Protein AF-A0A8J8PHW3-F1 (afdb_monomer)

Foldseek 3Di:
DQVLLVCVVDPQAQWFDAEECDSNYQKHQDPCCVPVVDIDRRSDDPPDDPVVVVQVVVLVVVVCVVVVPDGDYPDGPDGDDNGPVVVLVVLVPDPSCCVRVHVVVSVVVSVVVVVVVVVVVPDDDPCNCVVVVVVDD

pLDDT: mean 93.71, std 6.8, range [49.88, 98.44]

Nearest PDB structures (foldseek):
  5dm3-assembly2_B  TM=8.401E-01  e=7.086E-06  Chromohalobacter israelensis DSM 3043
  5dm3-assembly1_A  TM=9.038E-01  e=1.678E-05  Chromohalobacter israelensis DSM 3043
  5dm3-assembly10_C  TM=8.737E-01  e=1.570E-05  Chromohalobacter israelensis DSM 3043
  5dm3-assembly10_F-2  TM=8.397E-01  e=3.048E-05  Chromohalobacter israelensis DSM 3043
  5dm3-assembly5_E  TM=8.770E-01  e=4.047E-04  Chromohalobacter israelensis DSM 3043

Radius of gyration: 18.15 Å; Cα contacts (8 Å, |Δi|>4): 133; chains: 1; bounding box: 40×27×58 Å

Structure (mmCIF, N/CA/C/O backbone):
data_AF-A0A8J8PHW3-F1
#
_entry.id   AF-A0A8J8PHW3-F1
#
loop_
_atom_site.group_PDB
_atom_site.id
_atom_site.type_symbol
_atom_site.label_atom_id
_atom_site.label_alt_id
_atom_site.label_comp_id
_atom_site.label_asym_id
_atom_site.label_entity_id
_atom_site.label_seq_id
_atom_site.pdbx_PDB_ins_code
_atom_site.Cartn_x
_atom_site.Cartn_y
_atom_site.Cartn_z
_atom_site.occupancy
_atom_site.B_iso_or_equiv
_atom_site.auth_seq_id
_atom_site.auth_comp_id
_atom_site.auth_asym_id
_atom_site.auth_atom_id
_atom_site.pdbx_PDB_model_num
ATOM 1 N N . THR A 1 1 ? -4.593 -3.053 6.020 1.00 95.56 1 THR A N 1
ATOM 2 C CA . THR A 1 1 ? -5.582 -2.953 7.120 1.00 95.56 1 THR A CA 1
ATOM 3 C C . THR A 1 1 ? -5.372 -1.636 7.839 1.00 95.56 1 THR A C 1
ATOM 5 O O . THR A 1 1 ? -4.384 -0.963 7.553 1.00 95.56 1 THR A O 1
ATOM 8 N N . VAL A 1 2 ? -6.237 -1.253 8.781 1.00 96.19 2 VAL A N 1
ATOM 9 C CA . VAL A 1 2 ? -5.979 -0.058 9.617 1.00 96.19 2 VAL A CA 1
ATOM 10 C C . VAL A 1 2 ? -4.641 -0.184 10.365 1.00 96.19 2 VAL A C 1
ATOM 12 O O . VAL A 1 2 ? -3.883 0.778 10.481 1.00 96.19 2 VAL A O 1
ATOM 15 N N . ASN A 1 3 ? -4.295 -1.397 10.810 1.00 94.69 3 ASN A N 1
ATOM 16 C CA . ASN A 1 3 ? -3.053 -1.663 11.536 1.00 94.69 3 ASN A CA 1
ATOM 17 C C . ASN A 1 3 ? -1.785 -1.519 10.673 1.00 94.69 3 ASN A C 1
ATOM 19 O O . ASN A 1 3 ? -0.756 -1.100 11.197 1.00 94.69 3 ASN A O 1
ATOM 23 N N . SER A 1 4 ? -1.855 -1.798 9.365 1.00 95.31 4 SER A N 1
ATOM 24 C CA . SER A 1 4 ? -0.724 -1.659 8.430 1.00 95.31 4 SER A CA 1
ATOM 25 C C . SER A 1 4 ? -0.046 -0.286 8.513 1.00 95.31 4 SER A C 1
ATOM 27 O O . SER A 1 4 ? 1.178 -0.191 8.490 1.00 95.31 4 SER A O 1
ATOM 29 N N . TYR A 1 5 ? -0.827 0.784 8.691 1.00 94.81 5 TYR A N 1
ATOM 30 C CA . TYR A 1 5 ? -0.318 2.161 8.730 1.00 94.81 5 TYR A CA 1
ATOM 31 C C . TYR A 1 5 ? 0.392 2.504 10.038 1.00 94.81 5 TYR A C 1
ATOM 33 O O . TYR A 1 5 ? 1.220 3.411 10.073 1.00 94.81 5 TYR A O 1
ATOM 41 N N . LYS A 1 6 ? 0.153 1.748 11.119 1.00 93.12 6 LYS A N 1
ATOM 42 C CA . LYS A 1 6 ? 0.916 1.917 12.365 1.00 93.12 6 LYS A CA 1
ATOM 43 C C . LYS A 1 6 ? 2.392 1.563 12.168 1.00 93.12 6 LYS A C 1
ATOM 45 O O . LYS A 1 6 ? 3.232 2.122 12.868 1.00 93.12 6 LYS A O 1
ATOM 50 N N . ARG A 1 7 ? 2.713 0.731 11.168 1.00 93.25 7 ARG A N 1
ATOM 51 C CA . ARG A 1 7 ? 4.086 0.355 10.809 1.00 93.25 7 ARG A CA 1
ATOM 52 C C . ARG A 1 7 ? 4.925 1.551 10.353 1.00 93.25 7 ARG A C 1
ATOM 54 O O . ARG A 1 7 ? 6.127 1.554 10.579 1.00 93.25 7 ARG A O 1
ATOM 61 N N . PHE A 1 8 ? 4.326 2.608 9.794 1.00 90.25 8 PHE A N 1
ATOM 62 C CA . PHE A 1 8 ? 5.061 3.834 9.435 1.00 90.25 8 PHE A CA 1
ATOM 63 C C . PHE A 1 8 ? 5.681 4.560 10.637 1.00 90.25 8 PHE A C 1
ATOM 65 O O . PHE A 1 8 ? 6.550 5.406 10.453 1.00 90.25 8 PHE A O 1
ATOM 72 N N . LYS A 1 9 ? 5.269 4.223 11.866 1.00 87.44 9 LYS A N 1
ATOM 73 C CA . LYS A 1 9 ? 5.891 4.728 13.097 1.00 87.44 9 LYS A CA 1
ATOM 74 C C . LYS A 1 9 ? 7.178 3.978 13.467 1.00 87.44 9 LYS A C 1
ATOM 76 O O . LYS A 1 9 ? 7.910 4.433 14.340 1.00 87.44 9 LYS A O 1
ATOM 81 N N . GLU A 1 10 ? 7.449 2.833 12.843 1.00 87.88 10 GLU A N 1
ATOM 82 C CA . GLU A 1 10 ? 8.674 2.063 13.057 1.00 87.88 10 GLU A CA 1
ATOM 83 C C . GLU A 1 10 ? 9.826 2.634 12.223 1.00 87.88 10 GLU A C 1
ATOM 85 O O . GLU A 1 10 ? 9.670 2.917 11.037 1.00 87.88 10 GLU A O 1
ATOM 90 N N . LEU A 1 11 ? 11.017 2.730 12.823 1.00 83.00 11 LEU A N 1
ATOM 91 C CA . LEU A 1 11 ? 12.216 3.288 12.176 1.00 83.00 11 LEU A CA 1
ATOM 92 C C . LEU A 1 11 ? 12.666 2.513 10.928 1.00 83.00 11 LEU A C 1
ATOM 94 O O . LEU A 1 11 ? 13.345 3.063 10.068 1.00 83.00 11 LEU A O 1
ATOM 98 N N . VAL A 1 12 ? 12.327 1.225 10.845 1.00 86.50 12 VAL A N 1
ATOM 99 C CA . VAL A 1 12 ? 12.780 0.324 9.774 1.00 86.50 12 VAL A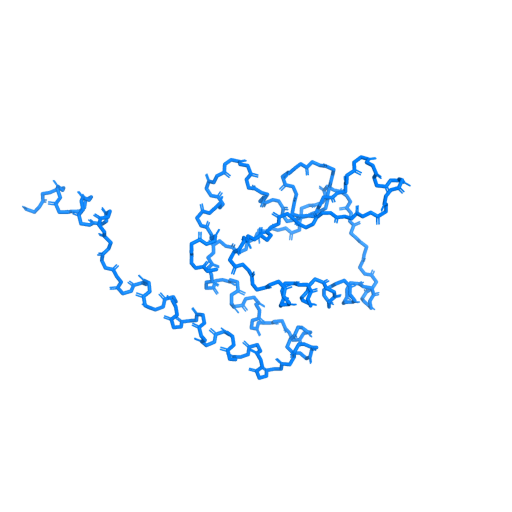 CA 1
ATOM 100 C C . VAL A 1 12 ? 11.843 0.299 8.565 1.00 86.50 12 VAL A C 1
ATOM 102 O O . VAL A 1 12 ? 12.165 -0.335 7.555 1.00 86.50 12 VAL A O 1
ATOM 105 N N . THR A 1 13 ? 10.689 0.964 8.653 1.00 90.62 13 THR A N 1
ATOM 106 C CA . THR A 1 13 ? 9.678 0.948 7.595 1.00 90.62 13 THR A CA 1
ATOM 107 C C . THR A 1 13 ? 10.092 1.847 6.437 1.00 90.62 13 THR A C 1
ATOM 109 O O . THR A 1 13 ? 10.390 3.021 6.658 1.00 90.62 13 THR A O 1
ATOM 112 N N . PRO A 1 14 ? 10.078 1.347 5.187 1.00 92.12 14 PRO A N 1
ATOM 113 C CA . PRO A 1 14 ? 10.328 2.192 4.027 1.00 92.12 14 PRO A CA 1
ATOM 114 C C . PRO A 1 14 ? 9.204 3.223 3.887 1.00 92.12 14 PRO A C 1
ATOM 116 O O . PRO A 1 14 ? 8.027 2.865 3.802 1.00 92.12 14 PRO A O 1
ATOM 119 N N . ASN A 1 15 ? 9.568 4.502 3.867 1.00 91.62 15 ASN A N 1
ATOM 120 C CA . ASN A 1 15 ? 8.633 5.627 3.828 1.00 91.62 15 ASN A CA 1
ATOM 121 C C . ASN A 1 15 ? 8.892 6.596 2.662 1.00 91.62 15 ASN A C 1
ATOM 123 O O . ASN A 1 15 ? 8.095 7.507 2.444 1.00 91.62 15 ASN A O 1
ATOM 127 N N . ILE A 1 16 ? 9.963 6.394 1.889 1.00 93.38 16 ILE A N 1
ATOM 128 C CA . ILE A 1 16 ? 10.280 7.219 0.723 1.00 93.38 16 ILE A CA 1
ATOM 129 C C . ILE A 1 16 ? 9.601 6.617 -0.506 1.00 93.38 16 ILE A C 1
ATOM 131 O O . ILE A 1 16 ? 9.959 5.520 -0.950 1.00 93.38 16 ILE A O 1
ATOM 135 N N . MET A 1 17 ? 8.633 7.344 -1.073 1.00 94.44 17 MET A N 1
ATOM 136 C CA . MET A 1 17 ? 8.001 6.978 -2.339 1.00 94.44 17 MET A CA 1
ATOM 137 C C . MET A 1 17 ? 8.979 7.228 -3.490 1.00 94.44 17 MET A C 1
ATOM 139 O O . MET A 1 17 ? 9.069 8.331 -4.023 1.00 94.44 17 MET A O 1
ATOM 143 N N . GLY A 1 18 ? 9.736 6.195 -3.842 1.00 94.62 18 GLY A N 1
ATOM 144 C CA . GLY A 1 18 ? 10.705 6.223 -4.925 1.00 94.62 18 GLY A CA 1
ATOM 145 C C . GLY A 1 18 ? 11.476 4.923 -5.054 1.00 94.62 18 GLY A C 1
ATOM 146 O O . GLY A 1 18 ? 11.191 3.939 -4.359 1.00 94.62 18 GLY A O 1
ATOM 147 N N . ILE A 1 19 ? 12.446 4.948 -5.966 1.00 94.94 19 ILE A N 1
ATOM 148 C CA . ILE A 1 19 ? 13.335 3.832 -6.265 1.00 94.94 19 ILE A CA 1
ATOM 149 C C . ILE A 1 19 ? 14.775 4.183 -5.893 1.00 94.94 19 ILE A C 1
ATOM 151 O O . ILE A 1 19 ? 15.265 5.256 -6.231 1.00 94.94 19 ILE A O 1
ATOM 155 N N . GLY A 1 20 ? 15.478 3.280 -5.216 1.00 94.75 20 GLY A N 1
ATOM 156 C CA . GLY A 1 20 ? 16.879 3.504 -4.855 1.00 94.75 20 GLY A CA 1
ATOM 157 C C . GLY A 1 20 ? 17.567 2.254 -4.322 1.00 94.75 20 GLY A C 1
ATOM 158 O O . GLY A 1 20 ? 16.975 1.181 -4.248 1.00 94.75 20 GLY A O 1
ATOM 159 N N . THR A 1 21 ? 18.840 2.370 -3.957 1.00 93.31 21 THR A N 1
ATOM 160 C CA . THR A 1 21 ? 19.629 1.249 -3.406 1.00 93.31 21 THR A CA 1
ATOM 161 C C . THR A 1 21 ? 19.444 1.085 -1.895 1.00 93.31 21 THR A C 1
ATOM 163 O O . THR A 1 21 ? 19.592 -0.015 -1.343 1.00 93.31 21 THR A O 1
ATOM 166 N N . GLU A 1 22 ? 19.078 2.180 -1.226 1.00 92.50 22 GLU A N 1
ATOM 167 C CA . GLU A 1 22 ? 18.900 2.257 0.221 1.00 92.50 22 GLU A CA 1
ATOM 168 C C . GLU A 1 22 ? 17.602 1.605 0.709 1.00 92.50 22 GLU A C 1
ATOM 170 O O . GLU A 1 22 ? 16.612 1.472 -0.008 1.00 92.50 22 GLU A O 1
ATOM 175 N N . ARG A 1 23 ? 17.591 1.214 1.988 1.00 90.94 23 ARG A N 1
ATOM 176 C CA . ARG A 1 23 ? 16.483 0.462 2.607 1.00 90.94 23 ARG A CA 1
ATOM 177 C C . ARG A 1 23 ? 15.215 1.283 2.876 1.00 90.94 23 ARG A C 1
ATOM 179 O O . ARG A 1 23 ? 14.180 0.682 3.160 1.00 90.94 23 ARG A O 1
ATOM 186 N N . HIS A 1 24 ? 15.304 2.609 2.794 1.00 91.44 24 HIS A N 1
ATOM 187 C CA . HIS A 1 24 ? 14.207 3.539 3.082 1.00 91.44 24 HIS A CA 1
ATOM 188 C C . HIS A 1 24 ? 13.257 3.751 1.886 1.00 91.44 24 HIS A C 1
ATOM 190 O O . HIS A 1 24 ? 12.141 4.236 2.079 1.00 91.44 24 HIS A O 1
ATOM 196 N N . TYR A 1 25 ? 13.671 3.364 0.672 1.00 94.75 25 TYR A N 1
ATOM 197 C CA . TYR A 1 25 ? 12.836 3.407 -0.532 1.00 94.75 25 TYR A CA 1
ATOM 198 C C . TYR A 1 25 ? 11.829 2.255 -0.563 1.00 94.75 25 TYR A C 1
ATOM 200 O O . TYR A 1 25 ? 12.141 1.126 -0.171 1.00 94.75 25 TYR A O 1
ATOM 208 N N . ILE A 1 26 ? 10.621 2.526 -1.065 1.00 95.50 26 ILE A N 1
ATOM 209 C CA . ILE A 1 26 ? 9.582 1.497 -1.227 1.00 95.50 26 ILE A CA 1
ATOM 210 C C . ILE A 1 26 ? 9.923 0.474 -2.312 1.00 95.50 26 ILE A C 1
ATOM 212 O O . ILE A 1 26 ? 9.572 -0.696 -2.162 1.00 95.50 26 ILE A O 1
ATOM 216 N N . VAL A 1 27 ? 10.614 0.897 -3.375 1.00 95.62 27 VAL A N 1
ATOM 217 C CA . VAL A 1 27 ? 11.180 0.017 -4.397 1.00 95.62 27 VAL A CA 1
ATOM 218 C C . VAL A 1 27 ? 12.688 0.080 -4.249 1.00 95.62 27 VAL A C 1
ATOM 220 O O . VAL A 1 27 ? 13.295 1.142 -4.376 1.00 95.62 27 VAL A O 1
ATOM 223 N N . ARG A 1 28 ? 13.310 -1.058 -3.965 1.00 95.25 28 ARG A N 1
ATOM 224 C CA . ARG A 1 28 ? 14.755 -1.134 -3.788 1.00 95.25 28 ARG A CA 1
ATOM 225 C C . ARG A 1 28 ? 15.406 -1.927 -4.906 1.00 95.25 28 ARG A C 1
ATOM 227 O O . ARG A 1 28 ? 14.937 -3.005 -5.260 1.00 95.25 28 ARG A O 1
ATOM 234 N N . ILE A 1 29 ? 16.526 -1.407 -5.398 1.00 94.94 29 ILE A N 1
ATOM 235 C CA . ILE A 1 29 ? 17.449 -2.107 -6.289 1.00 94.94 29 ILE A CA 1
ATOM 236 C C . ILE A 1 29 ? 18.598 -2.664 -5.435 1.00 94.94 29 ILE A C 1
ATOM 238 O O . ILE A 1 29 ? 19.396 -1.889 -4.903 1.00 94.94 29 ILE A O 1
ATOM 242 N N . PRO A 1 30 ? 18.688 -3.990 -5.244 1.00 93.56 30 PRO A N 1
ATOM 243 C CA . PRO A 1 30 ? 19.768 -4.606 -4.479 1.00 93.56 30 PRO A CA 1
ATOM 244 C C . PRO A 1 30 ? 21.124 -4.445 -5.173 1.00 93.56 30 PRO A C 1
ATOM 246 O O . PRO A 1 30 ? 21.206 -4.393 -6.396 1.00 93.56 30 PRO A O 1
ATOM 249 N N . ASN A 1 31 ? 22.219 -4.476 -4.410 1.00 90.88 31 ASN A N 1
ATOM 250 C CA . ASN A 1 31 ? 23.568 -4.444 -4.993 1.00 90.88 31 ASN A CA 1
ATOM 251 C C . ASN A 1 31 ? 23.833 -5.641 -5.928 1.00 90.88 31 ASN A C 1
ATOM 253 O O . ASN A 1 31 ? 24.577 -5.514 -6.894 1.00 90.88 31 ASN A O 1
ATOM 257 N N . SER A 1 32 ? 23.182 -6.781 -5.675 1.00 91.00 32 SER A N 1
ATOM 258 C CA . SER A 1 32 ? 23.219 -7.983 -6.516 1.00 91.00 32 SER A CA 1
ATOM 259 C C . SER A 1 32 ? 22.349 -7.891 -7.774 1.00 91.00 32 SER A C 1
ATOM 261 O O . SER A 1 32 ? 22.211 -8.885 -8.488 1.00 91.00 32 SER A O 1
ATOM 263 N N . TYR A 1 33 ? 21.724 -6.741 -8.060 1.00 88.19 33 TYR A N 1
ATOM 264 C CA . TYR A 1 33 ? 20.814 -6.574 -9.198 1.00 88.19 33 TYR A CA 1
ATOM 265 C C . TYR A 1 33 ? 21.449 -6.990 -10.527 1.00 88.19 33 TYR A C 1
ATOM 267 O O . TYR A 1 33 ? 20.787 -7.627 -11.336 1.00 88.19 33 TYR A O 1
ATOM 275 N N . ARG A 1 34 ? 22.742 -6.700 -10.733 1.00 88.19 34 ARG A N 1
ATOM 276 C CA . ARG A 1 34 ? 23.453 -7.081 -11.966 1.00 88.19 34 ARG A CA 1
ATOM 277 C C . ARG A 1 34 ? 23.498 -8.590 -12.205 1.00 88.19 34 ARG A C 1
ATOM 279 O O . ARG A 1 34 ? 23.526 -9.008 -13.355 1.00 88.19 34 ARG A O 1
ATOM 286 N N . ASP A 1 35 ? 23.483 -9.384 -11.142 1.00 91.62 35 ASP A N 1
ATOM 287 C CA . ASP A 1 35 ? 23.558 -10.842 -11.239 1.00 91.62 35 ASP A CA 1
ATOM 288 C C . ASP A 1 35 ? 22.158 -11.469 -11.242 1.00 91.62 35 ASP A C 1
ATOM 290 O O . ASP A 1 35 ? 21.881 -12.425 -11.960 1.00 91.62 35 ASP A O 1
ATOM 294 N N . SER A 1 36 ? 21.249 -10.906 -10.448 1.00 90.62 36 SER A N 1
ATOM 295 C CA . SER A 1 36 ? 19.964 -11.526 -10.095 1.00 90.62 36 SER A CA 1
ATOM 296 C C . SER A 1 36 ? 18.739 -10.874 -10.743 1.00 90.62 36 SER A C 1
ATOM 298 O O . SER A 1 36 ? 17.663 -11.464 -10.716 1.00 90.62 36 SER A O 1
ATOM 300 N N . HIS A 1 37 ? 18.898 -9.691 -11.345 1.00 90.62 37 HIS A N 1
ATOM 301 C CA . HIS A 1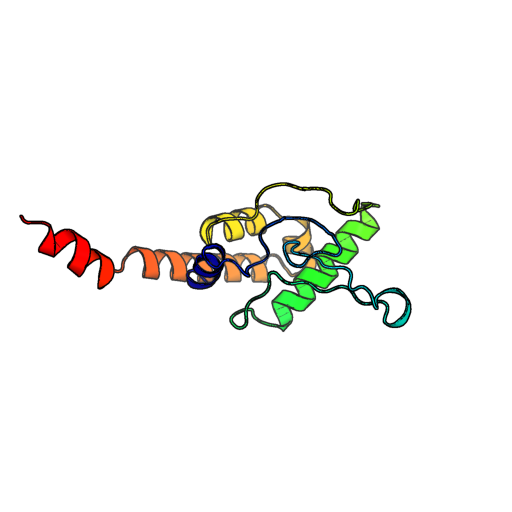 37 ? 17.891 -8.975 -12.139 1.00 90.62 37 HIS A CA 1
ATOM 302 C C . HIS A 1 37 ? 16.523 -8.806 -11.451 1.00 90.62 37 HIS A C 1
ATOM 304 O O . HIS A 1 37 ? 15.489 -8.787 -12.117 1.00 90.62 37 HIS A O 1
ATOM 310 N N . TYR A 1 38 ? 16.498 -8.665 -10.120 1.00 92.69 38 TYR A N 1
ATOM 311 C CA . TYR A 1 38 ? 15.263 -8.470 -9.356 1.00 92.69 38 TYR A CA 1
ATOM 312 C C . TYR A 1 38 ? 15.250 -7.147 -8.592 1.00 92.69 38 TYR A C 1
ATOM 314 O O . TYR A 1 38 ? 16.279 -6.653 -8.133 1.00 92.69 38 TYR A O 1
ATOM 322 N N . ILE A 1 39 ? 14.050 -6.604 -8.409 1.00 94.06 39 ILE A N 1
ATOM 323 C CA . ILE A 1 39 ? 13.780 -5.454 -7.545 1.00 94.06 39 ILE A CA 1
ATOM 324 C C . ILE A 1 39 ? 12.957 -5.897 -6.333 1.00 94.06 39 ILE A C 1
ATOM 326 O O . ILE A 1 39 ? 12.203 -6.867 -6.394 1.00 94.06 39 ILE A O 1
ATOM 330 N N . GLU A 1 40 ? 13.094 -5.183 -5.221 1.00 95.38 40 GLU A N 1
ATOM 331 C CA . GLU A 1 40 ? 12.384 -5.463 -3.971 1.00 95.38 40 GLU A CA 1
ATOM 332 C C . GLU A 1 40 ? 11.271 -4.435 -3.762 1.00 95.38 40 GLU A C 1
ATOM 334 O O . GLU A 1 40 ? 11.554 -3.250 -3.585 1.00 95.38 40 GLU A O 1
ATOM 339 N N . PHE A 1 41 ? 10.012 -4.875 -3.701 1.00 95.50 41 PHE A N 1
ATOM 340 C CA . PHE A 1 41 ? 8.926 -4.047 -3.176 1.00 95.50 41 PHE A CA 1
ATOM 341 C C . PHE A 1 41 ? 8.820 -4.241 -1.664 1.00 95.50 41 PHE A C 1
ATOM 343 O O . PHE A 1 41 ? 8.524 -5.332 -1.180 1.00 95.50 41 PHE A O 1
ATOM 350 N N . ARG A 1 42 ? 9.094 -3.182 -0.904 1.00 94.75 42 ARG A N 1
ATOM 351 C CA . ARG A 1 42 ? 9.305 -3.252 0.550 1.00 94.75 42 ARG A CA 1
ATOM 352 C C . ARG A 1 42 ? 8.130 -2.718 1.366 1.00 94.75 42 ARG A C 1
ATOM 354 O O . ARG A 1 42 ? 8.146 -2.814 2.590 1.00 94.75 42 ARG A O 1
ATOM 361 N N . LEU A 1 43 ? 7.126 -2.137 0.709 1.00 93.38 43 LEU A N 1
ATOM 362 C CA . LEU A 1 43 ? 5.988 -1.529 1.394 1.00 93.38 43 LEU A CA 1
ATOM 363 C C . LEU A 1 43 ? 4.912 -2.550 1.795 1.00 93.38 43 LEU A C 1
ATOM 365 O O . LEU A 1 43 ? 4.134 -2.278 2.705 1.00 93.38 43 LEU A O 1
ATOM 369 N N . ALA A 1 44 ? 4.877 -3.734 1.185 1.00 93.75 44 ALA A N 1
ATOM 370 C CA . ALA A 1 44 ? 3.914 -4.770 1.550 1.00 93.75 44 ALA A CA 1
ATOM 371 C C . ALA A 1 44 ? 4.078 -5.239 3.008 1.00 93.75 44 ALA A C 1
ATOM 373 O O . ALA A 1 44 ? 5.162 -5.186 3.593 1.00 93.75 44 ALA A O 1
ATOM 374 N N . ASP A 1 45 ? 2.986 -5.694 3.610 1.00 93.88 45 ASP A N 1
ATOM 375 C CA . ASP A 1 45 ? 2.949 -6.291 4.948 1.00 93.88 45 ASP A CA 1
ATOM 376 C C . ASP A 1 45 ? 2.284 -7.685 4.888 1.00 93.88 45 ASP A C 1
ATOM 378 O O . ASP A 1 45 ? 1.574 -7.961 3.915 1.00 93.88 45 ASP A O 1
ATOM 382 N N . PRO A 1 46 ? 2.495 -8.576 5.878 1.00 93.88 46 PRO A N 1
ATOM 383 C CA . PRO A 1 46 ? 2.020 -9.963 5.816 1.00 93.88 46 PRO A CA 1
ATOM 384 C C . PRO A 1 46 ? 0.490 -10.120 5.868 1.00 93.88 46 PRO A C 1
ATOM 386 O O . PRO A 1 46 ? -0.008 -11.219 5.650 1.00 93.88 46 PRO A O 1
ATOM 389 N N . LEU A 1 47 ? -0.265 -9.052 6.144 1.00 95.69 47 LEU A N 1
ATOM 390 C CA . LEU A 1 47 ? -1.731 -9.029 6.082 1.00 95.69 47 LEU A CA 1
ATOM 391 C C . LEU A 1 47 ? -2.249 -8.716 4.670 1.00 95.69 47 LEU A C 1
ATOM 393 O O . LEU A 1 47 ? -3.460 -8.721 4.442 1.00 95.69 47 LEU A O 1
ATOM 397 N N . SER A 1 48 ? -1.357 -8.410 3.724 1.00 96.12 48 SER A N 1
ATOM 398 C CA . SER A 1 48 ? -1.723 -8.188 2.326 1.00 96.12 48 SER A CA 1
ATOM 399 C C . SER A 1 48 ? -2.167 -9.502 1.689 1.00 96.12 48 SER A C 1
ATOM 401 O O . SER A 1 48 ? -1.513 -10.530 1.851 1.00 96.12 48 SER A O 1
ATOM 403 N N . ASN A 1 49 ? -3.248 -9.473 0.908 1.00 96.94 49 ASN A N 1
ATOM 404 C CA . ASN A 1 49 ? -3.595 -10.616 0.069 1.00 96.94 49 ASN A CA 1
ATOM 405 C C . ASN A 1 49 ? -2.507 -10.769 -1.018 1.00 96.94 49 ASN A C 1
ATOM 407 O O . ASN A 1 49 ? -2.347 -9.843 -1.818 1.00 96.94 49 ASN A O 1
ATOM 411 N N . PRO A 1 50 ? -1.773 -11.898 -1.077 1.00 97.31 50 PRO A N 1
ATOM 412 C CA . PRO A 1 50 ? -0.627 -12.042 -1.975 1.00 97.31 50 PRO A CA 1
ATOM 413 C C . PRO A 1 50 ? -1.023 -12.002 -3.455 1.00 97.31 50 PRO A C 1
ATOM 415 O O . PRO A 1 50 ? -0.259 -11.495 -4.271 1.00 97.31 50 PRO A O 1
ATOM 418 N N . TYR A 1 51 ? -2.224 -12.476 -3.800 1.00 97.38 51 TYR A N 1
ATOM 419 C CA . TYR A 1 51 ? -2.724 -12.457 -5.174 1.00 97.38 51 TYR A CA 1
ATOM 420 C C . TYR A 1 51 ? -3.034 -11.033 -5.631 1.00 97.38 51 TYR A C 1
ATOM 422 O O . TYR A 1 51 ? -2.585 -10.621 -6.697 1.00 97.38 51 TYR A O 1
ATOM 430 N N . LEU A 1 52 ? -3.754 -10.265 -4.805 1.00 97.00 52 LEU A N 1
ATOM 431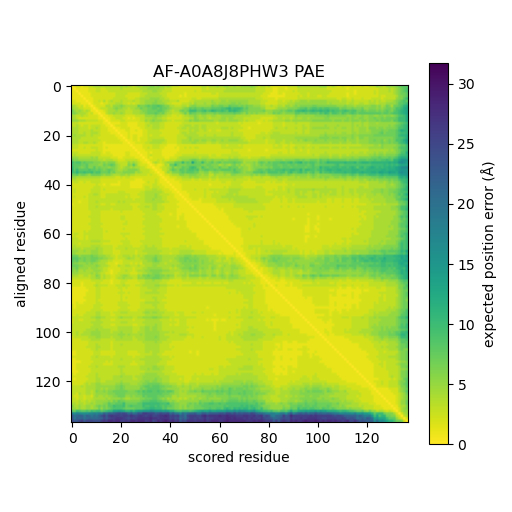 C CA . LEU A 1 52 ? -4.074 -8.871 -5.119 1.00 97.00 52 LEU A CA 1
ATOM 432 C C . LEU A 1 52 ? -2.812 -8.010 -5.151 1.00 97.00 52 LEU A C 1
ATOM 434 O O . LEU A 1 52 ? -2.647 -7.216 -6.067 1.00 97.00 52 LEU A O 1
ATOM 438 N N . LEU A 1 53 ? -1.896 -8.210 -4.199 1.00 97.06 53 LEU A N 1
ATOM 439 C CA . LEU A 1 53 ? -0.619 -7.502 -4.166 1.00 97.06 53 LEU A CA 1
ATOM 440 C C . LEU A 1 53 ? 0.182 -7.732 -5.453 1.00 97.06 53 LEU A C 1
ATOM 442 O O . LEU A 1 53 ? 0.611 -6.770 -6.087 1.00 97.06 53 LEU A O 1
ATOM 446 N N . LEU A 1 54 ? 0.365 -8.997 -5.846 1.00 96.88 54 LEU A N 1
ATOM 447 C CA . LEU A 1 54 ? 1.123 -9.338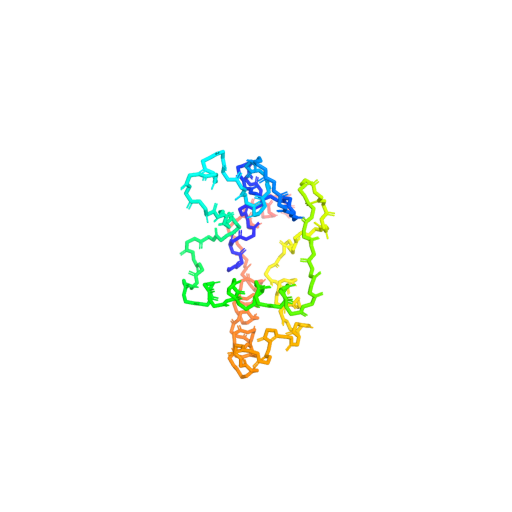 -7.046 1.00 96.88 54 LEU A CA 1
ATOM 448 C C . LEU A 1 54 ? 0.444 -8.794 -8.309 1.00 96.88 54 LEU A C 1
ATOM 450 O O . LEU A 1 54 ? 1.117 -8.200 -9.148 1.00 96.88 54 LEU A O 1
ATOM 454 N N . ALA A 1 55 ? -0.878 -8.941 -8.425 1.00 97.44 55 ALA A N 1
ATOM 455 C CA . ALA A 1 55 ? -1.633 -8.424 -9.562 1.00 97.44 55 ALA A CA 1
ATOM 456 C C . ALA A 1 55 ? -1.519 -6.893 -9.670 1.00 97.44 55 ALA A C 1
ATOM 458 O O . ALA A 1 55 ? -1.205 -6.380 -10.742 1.00 97.44 55 ALA A O 1
ATOM 459 N N . SER A 1 56 ? -1.683 -6.160 -8.563 1.00 97.06 56 SER A N 1
ATOM 460 C CA . SER A 1 56 ? -1.504 -4.704 -8.532 1.00 97.06 56 SER A CA 1
ATOM 461 C C . SER A 1 56 ? -0.088 -4.287 -8.934 1.00 97.06 56 SER A C 1
ATOM 463 O O . SER A 1 56 ? 0.072 -3.333 -9.688 1.00 97.06 56 SER A O 1
ATOM 465 N N . MET A 1 57 ? 0.948 -5.001 -8.483 1.00 96.44 57 MET A N 1
ATOM 466 C CA . MET A 1 57 ? 2.328 -4.705 -8.884 1.00 96.44 57 MET A CA 1
ATOM 467 C C . MET A 1 57 ? 2.560 -4.929 -10.382 1.00 96.44 57 MET A C 1
ATOM 469 O O . MET A 1 57 ? 3.19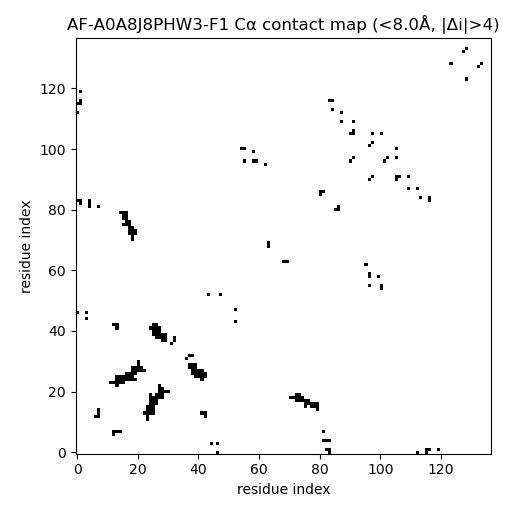4 -4.096 -11.028 1.00 96.44 57 MET A O 1
ATOM 473 N N . ILE A 1 58 ? 2.037 -6.026 -10.939 1.00 97.19 58 ILE A N 1
ATOM 474 C CA . ILE A 1 58 ? 2.155 -6.334 -12.370 1.00 97.19 58 ILE A CA 1
ATOM 475 C C . ILE A 1 58 ? 1.461 -5.252 -13.199 1.00 97.19 58 ILE A C 1
ATOM 477 O O . ILE A 1 58 ? 2.085 -4.685 -14.093 1.00 97.19 58 ILE A O 1
ATOM 481 N N . TYR A 1 59 ? 0.210 -4.913 -12.880 1.00 97.88 59 TYR A N 1
ATOM 482 C CA . TYR A 1 59 ? -0.527 -3.896 -13.628 1.00 97.88 59 TYR A CA 1
ATOM 483 C C . TYR A 1 59 ? 0.090 -2.502 -13.500 1.00 97.88 59 TYR A C 1
ATOM 485 O O . TYR A 1 59 ? 0.156 -1.799 -14.502 1.00 97.88 59 TYR A O 1
ATOM 493 N N . ALA A 1 60 ? 0.616 -2.121 -12.330 1.00 95.81 60 ALA A N 1
ATOM 494 C CA . ALA A 1 60 ? 1.345 -0.859 -12.173 1.00 95.81 60 ALA A CA 1
ATOM 495 C C . ALA A 1 60 ? 2.616 -0.819 -13.040 1.00 95.81 60 ALA A C 1
ATOM 497 O O . ALA A 1 60 ? 2.940 0.211 -13.626 1.00 95.81 60 ALA A O 1
ATOM 498 N N . GLY A 1 61 ? 3.329 -1.946 -13.141 1.00 95.31 61 GLY A N 1
ATOM 499 C CA . GLY A 1 61 ? 4.485 -2.078 -14.026 1.00 95.31 61 GLY A CA 1
ATOM 500 C C . GLY A 1 61 ? 4.107 -1.951 -15.503 1.00 95.31 61 GLY A C 1
ATOM 501 O O . GLY A 1 61 ? 4.777 -1.229 -16.239 1.00 95.31 61 GLY A O 1
ATOM 502 N N . ILE A 1 62 ? 3.017 -2.602 -15.921 1.00 97.44 62 ILE A N 1
ATOM 503 C CA . ILE A 1 62 ? 2.493 -2.500 -17.291 1.00 97.44 62 ILE A CA 1
ATOM 504 C C . ILE A 1 62 ? 2.068 -1.055 -17.598 1.00 97.44 62 ILE A C 1
ATOM 506 O O . ILE A 1 62 ? 2.491 -0.539 -18.628 1.00 97.44 62 ILE A O 1
ATOM 510 N N . ASP A 1 63 ? 1.353 -0.370 -16.693 1.00 97.56 63 ASP A N 1
ATOM 511 C CA . ASP A 1 63 ? 0.964 1.046 -16.870 1.00 97.56 63 ASP A CA 1
ATOM 512 C C . ASP A 1 63 ? 2.190 1.936 -17.112 1.00 97.56 63 ASP A C 1
ATOM 514 O O . ASP A 1 63 ? 2.217 2.770 -18.017 1.00 97.56 63 ASP A O 1
ATOM 518 N N . GLY A 1 64 ? 3.251 1.724 -16.325 1.00 96.12 64 GLY A N 1
ATOM 519 C CA . GLY A 1 64 ? 4.509 2.446 -16.481 1.00 96.12 64 GLY A CA 1
ATOM 520 C C . GLY A 1 64 ? 5.163 2.220 -17.845 1.00 96.12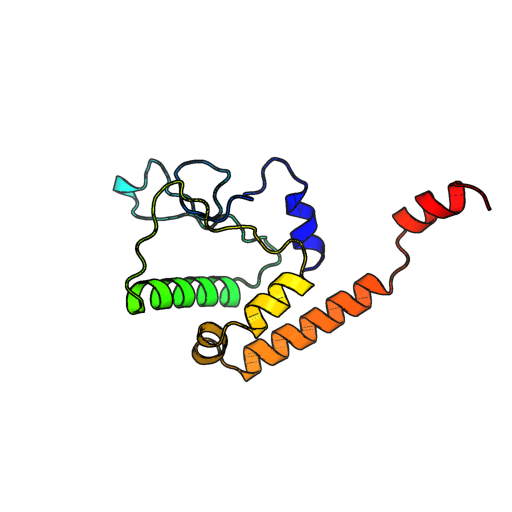 64 GLY A C 1
ATOM 521 O O . GLY A 1 64 ? 5.650 3.178 -18.447 1.00 96.12 64 GLY A O 1
ATOM 522 N N . ILE A 1 65 ? 5.141 0.982 -18.352 1.00 96.94 65 ILE A N 1
ATOM 523 C CA . ILE A 1 65 ? 5.671 0.634 -19.678 1.00 96.94 65 ILE A CA 1
ATOM 524 C C . ILE A 1 65 ? 4.828 1.284 -20.781 1.00 96.94 65 ILE A C 1
ATOM 526 O O . ILE A 1 65 ? 5.383 1.954 -21.649 1.00 96.94 65 ILE A O 1
ATOM 530 N N . GLU A 1 66 ? 3.502 1.142 -20.736 1.00 97.00 66 GLU A N 1
ATOM 531 C CA . GLU A 1 66 ? 2.587 1.696 -21.746 1.00 97.00 66 GLU A CA 1
ATOM 532 C C . GLU A 1 66 ? 2.681 3.224 -21.834 1.00 97.00 66 GLU A C 1
ATOM 534 O O . GLU A 1 66 ? 2.634 3.807 -22.920 1.00 97.00 66 GLU A O 1
ATOM 539 N N . ARG A 1 67 ? 2.889 3.883 -20.691 1.00 97.19 67 ARG A N 1
ATOM 540 C CA . ARG A 1 67 ? 3.047 5.339 -20.590 1.00 97.19 67 ARG A CA 1
ATOM 541 C C . ARG A 1 67 ? 4.487 5.820 -20.779 1.00 97.19 67 ARG A C 1
ATOM 543 O O . ARG A 1 67 ? 4.727 7.022 -20.679 1.00 97.19 67 ARG A O 1
ATOM 550 N N . ASN A 1 68 ? 5.432 4.919 -21.060 1.00 96.94 68 ASN A N 1
ATOM 551 C CA . ASN A 1 68 ? 6.864 5.210 -21.203 1.00 96.94 68 ASN A CA 1
ATOM 552 C C . ASN A 1 68 ? 7.445 6.002 -20.014 1.00 96.94 68 ASN A C 1
ATOM 554 O O . ASN A 1 68 ? 8.250 6.922 -20.185 1.00 96.94 68 ASN A O 1
ATOM 558 N N . LEU A 1 69 ? 7.024 5.665 -18.793 1.00 94.94 69 LEU A N 1
ATOM 559 C CA . LEU A 1 69 ? 7.530 6.304 -17.584 1.00 94.94 69 LEU A CA 1
ATOM 560 C C . LEU A 1 69 ? 8.948 5.811 -17.301 1.00 94.94 69 LEU A C 1
ATOM 562 O O . LEU A 1 69 ? 9.192 4.614 -17.162 1.00 94.94 69 LEU A O 1
ATOM 566 N N . THR A 1 70 ? 9.884 6.747 -17.178 1.00 92.00 70 THR A N 1
ATOM 567 C CA . THR A 1 70 ? 11.257 6.442 -16.766 1.00 92.00 70 THR A CA 1
ATOM 568 C C . THR A 1 70 ? 11.433 6.837 -15.304 1.00 92.00 70 THR A C 1
ATOM 570 O O . THR A 1 70 ? 11.399 8.032 -15.005 1.00 92.00 70 THR A O 1
ATOM 573 N N . PRO A 1 71 ? 11.603 5.876 -14.381 1.00 89.00 71 PRO A N 1
ATOM 574 C CA . PRO A 1 71 ? 11.879 6.203 -12.994 1.00 89.00 71 PRO A CA 1
ATOM 575 C C . PRO A 1 71 ? 13.336 6.658 -12.843 1.00 89.00 71 PRO A C 1
ATOM 577 O O . PRO A 1 71 ? 14.256 6.009 -13.346 1.00 89.00 71 PRO A O 1
ATOM 580 N N . ASN A 1 72 ? 13.562 7.747 -12.113 1.00 92.00 72 ASN A N 1
ATOM 581 C CA . ASN A 1 72 ? 14.898 8.202 -11.749 1.00 92.00 72 ASN A CA 1
ATOM 582 C C . ASN A 1 72 ? 15.295 7.630 -10.385 1.00 92.00 72 ASN A C 1
ATOM 584 O O . ASN A 1 72 ? 14.516 7.620 -9.428 1.00 92.00 72 ASN A O 1
ATOM 588 N N . LEU A 1 73 ? 16.541 7.167 -10.281 1.00 91.88 73 LEU A N 1
ATOM 589 C CA . LEU A 1 73 ? 17.088 6.685 -9.017 1.00 91.88 73 LEU A CA 1
ATOM 590 C C . LEU A 1 73 ? 17.191 7.823 -8.005 1.00 91.88 73 LEU A C 1
ATOM 592 O O . LEU A 1 73 ? 17.688 8.903 -8.316 1.00 91.88 73 LEU A O 1
ATOM 596 N N . ASN A 1 74 ? 16.788 7.529 -6.773 1.00 91.62 74 ASN A N 1
ATOM 597 C CA . ASN A 1 74 ? 16.789 8.436 -5.631 1.00 91.62 74 ASN A CA 1
ATOM 598 C C . ASN A 1 74 ? 15.883 9.669 -5.790 1.00 91.62 74 ASN A C 1
ATOM 600 O O . ASN A 1 74 ? 15.994 10.615 -5.011 1.00 91.62 74 ASN A O 1
ATOM 604 N N . GLU A 1 75 ? 14.977 9.661 -6.770 1.00 92.56 75 GLU A N 1
ATOM 605 C CA . GLU A 1 75 ? 13.944 10.684 -6.888 1.00 92.56 75 GLU A CA 1
ATOM 606 C C . GLU A 1 75 ? 12.824 10.444 -5.866 1.00 92.56 75 GLU A C 1
ATOM 608 O O . GLU A 1 75 ? 12.429 9.309 -5.581 1.00 92.56 75 GLU A O 1
ATOM 613 N N . TYR A 1 76 ? 12.319 11.541 -5.304 1.00 91.38 76 TYR A N 1
ATOM 614 C CA . TYR A 1 76 ? 11.185 11.550 -4.393 1.00 91.38 76 TYR A CA 1
ATOM 615 C C . TYR A 1 76 ? 9.912 11.907 -5.162 1.00 91.38 76 TYR A C 1
ATOM 617 O O . TYR A 1 76 ? 9.767 13.029 -5.642 1.00 91.38 76 TYR A O 1
ATOM 625 N N . TYR A 1 77 ? 8.969 10.970 -5.236 1.00 91.00 77 TYR A N 1
ATOM 626 C CA . TYR A 1 77 ? 7.727 11.144 -5.994 1.00 91.00 77 TYR A CA 1
ATOM 627 C C . TYR A 1 77 ? 6.557 11.684 -5.158 1.00 91.00 77 TYR A C 1
ATOM 629 O O . TYR A 1 77 ? 5.453 11.835 -5.679 1.00 91.00 77 TYR A O 1
ATOM 637 N N . GLY A 1 78 ? 6.761 11.968 -3.865 1.00 91.75 78 GLY A N 1
ATOM 638 C CA . GLY A 1 78 ? 5.724 12.472 -2.958 1.00 91.75 78 GLY A CA 1
ATOM 639 C C . GLY A 1 78 ? 5.510 11.614 -1.709 1.00 91.75 78 GLY A C 1
ATOM 640 O O . GLY A 1 78 ? 6.296 10.725 -1.382 1.00 91.75 78 GLY A O 1
ATOM 641 N N . ASN A 1 79 ? 4.427 11.897 -0.986 1.00 90.88 79 ASN A N 1
ATOM 642 C CA . ASN A 1 79 ? 4.095 11.201 0.255 1.00 90.88 79 ASN A CA 1
ATOM 643 C C . ASN A 1 79 ? 3.214 9.977 0.000 1.00 90.88 79 ASN A C 1
ATOM 645 O O . ASN A 1 79 ? 2.240 10.042 -0.752 1.00 90.88 79 ASN A O 1
ATOM 649 N N . LEU A 1 80 ? 3.526 8.885 0.699 1.00 94.19 80 LEU A N 1
ATOM 650 C CA . LEU A 1 80 ? 2.638 7.731 0.793 1.00 94.19 80 LEU A CA 1
ATOM 651 C C . LEU A 1 80 ? 1.363 8.104 1.564 1.00 94.19 80 LEU A C 1
ATOM 653 O O . LEU A 1 80 ? 1.437 8.931 2.481 1.00 94.19 80 LEU A O 1
ATOM 657 N N . PRO A 1 81 ? 0.221 7.463 1.262 1.00 95.38 81 PRO A N 1
ATOM 658 C CA . PRO A 1 81 ? -0.963 7.562 2.105 1.00 95.38 81 PRO A CA 1
ATOM 659 C C . PRO A 1 81 ? -0.645 7.187 3.558 1.00 95.38 81 PRO A C 1
ATOM 661 O O . PRO A 1 81 ? -0.026 6.152 3.818 1.00 95.38 81 PRO A O 1
ATOM 664 N N . GLN A 1 82 ? -1.087 8.010 4.505 1.00 94.31 82 GLN A N 1
ATOM 665 C CA . GLN A 1 82 ? -0.830 7.829 5.938 1.00 94.31 82 GLN A CA 1
ATOM 666 C C . GLN A 1 82 ? -1.941 7.050 6.644 1.00 94.31 82 GLN A C 1
ATOM 668 O O . GLN A 1 82 ? -1.766 6.597 7.776 1.00 94.31 82 GLN A O 1
ATOM 673 N N . THR A 1 83 ? -3.077 6.853 5.975 1.00 96.88 83 THR A N 1
ATOM 674 C CA . THR A 1 83 ? -4.218 6.101 6.501 1.00 96.88 83 THR A CA 1
ATOM 675 C C . THR A 1 83 ? -4.781 5.125 5.469 1.00 96.88 83 THR A C 1
ATOM 677 O O . THR A 1 83 ? -4.605 5.291 4.255 1.00 96.88 83 THR A O 1
ATOM 680 N N . LEU A 1 84 ? -5.508 4.106 5.951 1.00 97.62 84 LEU A N 1
ATOM 681 C CA . LEU A 1 84 ? -6.237 3.183 5.073 1.00 97.62 84 LEU A CA 1
ATOM 682 C C . LEU A 1 84 ? -7.237 3.950 4.207 1.00 97.62 84 LEU A C 1
ATOM 684 O O . LEU A 1 84 ? -7.291 3.726 3.003 1.00 97.62 84 LEU A O 1
ATOM 688 N N . LYS A 1 85 ? -7.941 4.919 4.799 1.00 98.06 85 LYS A N 1
ATOM 689 C CA . LYS A 1 85 ? -8.906 5.783 4.114 1.00 98.06 85 LYS A CA 1
ATOM 690 C C . LYS A 1 85 ? -8.291 6.525 2.926 1.00 98.06 85 LYS A C 1
ATOM 692 O O . LYS A 1 85 ? -8.833 6.459 1.828 1.00 98.06 85 LYS A O 1
ATOM 697 N N . GLU A 1 86 ? -7.131 7.156 3.110 1.00 97.69 86 GLU A N 1
ATOM 698 C CA . GLU A 1 86 ? -6.413 7.829 2.017 1.00 97.69 86 GLU A CA 1
ATOM 699 C C . GLU A 1 86 ? -6.009 6.855 0.902 1.00 97.69 86 GLU A C 1
ATOM 701 O O . GLU A 1 86 ? -6.097 7.189 -0.278 1.00 97.69 86 GLU A O 1
ATOM 706 N N . SER A 1 87 ? -5.595 5.632 1.247 1.00 97.44 87 SER A N 1
ATOM 707 C CA . SER A 1 87 ? -5.233 4.629 0.234 1.00 97.44 87 SER A CA 1
ATOM 708 C C . SER A 1 87 ? -6.437 4.147 -0.564 1.00 97.44 87 SER A C 1
ATOM 710 O O . SER A 1 87 ? -6.325 3.965 -1.773 1.00 97.44 87 SER A O 1
ATOM 712 N N . LEU A 1 88 ? -7.592 3.979 0.087 1.00 98.19 88 LEU A N 1
ATOM 713 C CA . LEU A 1 88 ? -8.835 3.632 -0.601 1.00 98.19 88 LEU A CA 1
ATOM 714 C C . LEU A 1 88 ? -9.286 4.754 -1.535 1.00 98.19 88 LEU A C 1
ATOM 716 O O . LEU A 1 88 ? -9.698 4.463 -2.648 1.00 98.19 88 LEU A O 1
ATOM 720 N N . GLN A 1 89 ? -9.141 6.022 -1.138 1.00 98.06 89 GLN A N 1
ATOM 721 C CA . GLN A 1 89 ? -9.423 7.165 -2.015 1.00 98.06 89 GLN A CA 1
ATOM 722 C C . GLN A 1 89 ? -8.500 7.193 -3.239 1.00 98.06 89 GLN A C 1
ATOM 724 O O . GLN A 1 89 ? -8.956 7.448 -4.352 1.00 98.06 89 GLN A O 1
ATOM 729 N N . LYS A 1 90 ? -7.205 6.899 -3.056 1.00 97.19 90 LYS A N 1
ATOM 730 C CA . LYS A 1 90 ? -6.253 6.792 -4.170 1.00 97.19 90 LYS A CA 1
ATOM 731 C C . LYS A 1 90 ? -6.619 5.649 -5.117 1.00 97.19 90 LYS A C 1
ATOM 733 O O . LYS A 1 90 ? -6.650 5.876 -6.322 1.00 97.19 90 LYS A O 1
ATOM 738 N N . LEU A 1 91 ? -6.958 4.476 -4.578 1.00 97.62 91 LEU A N 1
ATOM 739 C CA . LEU A 1 91 ? -7.430 3.334 -5.365 1.00 97.62 91 LEU A CA 1
ATOM 740 C C . LEU A 1 91 ? -8.741 3.649 -6.101 1.00 97.62 91 LEU A C 1
ATOM 742 O O . LEU A 1 91 ? -8.908 3.270 -7.255 1.00 97.62 91 LEU A O 1
ATOM 746 N N . ASP A 1 92 ? -9.658 4.373 -5.460 1.00 97.62 92 ASP A N 1
ATOM 747 C CA . ASP A 1 92 ? -10.919 4.784 -6.074 1.00 97.62 92 ASP A CA 1
ATOM 748 C C . ASP A 1 92 ? -10.697 5.761 -7.242 1.00 97.62 92 ASP A C 1
ATOM 750 O O . ASP A 1 92 ? -11.382 5.694 -8.260 1.00 97.62 92 ASP A O 1
ATOM 754 N N . SER A 1 93 ? -9.693 6.633 -7.145 1.00 97.75 93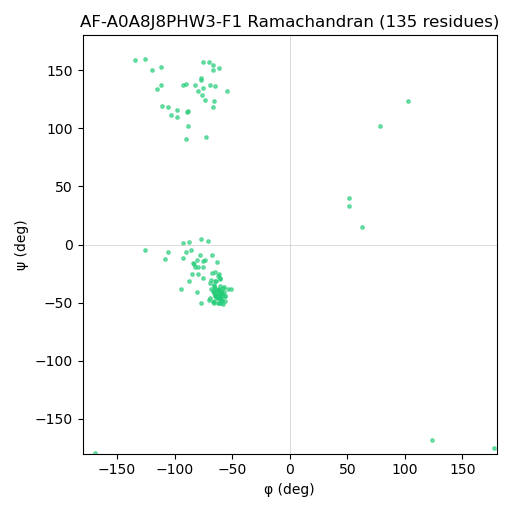 SER A N 1
ATOM 755 C CA . SER A 1 93 ? -9.328 7.546 -8.235 1.00 97.75 93 SER A CA 1
ATOM 756 C C . SER A 1 93 ? -8.524 6.897 -9.373 1.00 97.75 93 SER A C 1
ATOM 758 O O . SER A 1 93 ? -8.306 7.535 -10.403 1.00 97.75 93 SER A O 1
ATOM 760 N N . ASP A 1 94 ? -8.074 5.650 -9.209 1.00 97.38 94 ASP A N 1
ATOM 761 C CA . ASP A 1 94 ? -7.221 4.961 -10.178 1.00 97.38 94 ASP A CA 1
ATOM 762 C C . ASP A 1 94 ? -8.051 4.180 -11.209 1.00 97.38 94 ASP A C 1
ATOM 764 O O . ASP A 1 94 ? -8.393 3.005 -11.043 1.00 97.38 94 ASP A O 1
ATOM 768 N N . ASN A 1 95 ? -8.374 4.859 -12.312 1.00 96.75 95 ASN A N 1
ATOM 769 C CA . ASN A 1 95 ? -9.134 4.272 -13.417 1.00 96.75 95 ASN A CA 1
ATOM 770 C C . ASN A 1 95 ? -8.390 3.122 -14.112 1.00 96.75 95 ASN A C 1
ATOM 772 O O . ASN A 1 95 ? -9.039 2.199 -14.606 1.00 96.75 95 ASN A O 1
ATOM 776 N N . TYR A 1 96 ? -7.054 3.157 -14.153 1.00 97.12 96 TYR A N 1
ATOM 777 C CA . TYR A 1 96 ? -6.269 2.114 -14.807 1.00 97.12 96 TYR A CA 1
ATOM 778 C C . TYR A 1 96 ? -6.362 0.807 -14.017 1.00 97.12 96 TYR A C 1
ATOM 780 O O . TYR A 1 96 ? -6.646 -0.251 -14.586 1.00 97.12 96 TYR A O 1
ATOM 788 N N . MET A 1 97 ? -6.203 0.880 -12.693 1.00 96.44 97 MET A N 1
ATOM 789 C CA . MET A 1 97 ? -6.383 -0.278 -11.816 1.00 96.44 97 MET A CA 1
ATOM 790 C C . MET A 1 97 ? -7.815 -0.802 -11.866 1.00 96.44 97 MET A C 1
ATOM 792 O O . MET A 1 97 ? -8.012 -2.008 -12.000 1.00 96.44 97 MET A O 1
ATOM 796 N N . LYS A 1 98 ? -8.814 0.089 -11.818 1.00 96.75 98 LYS A N 1
ATOM 797 C CA . LYS A 1 98 ? -10.239 -0.267 -11.936 1.00 96.75 98 LYS A CA 1
ATOM 798 C C . LYS A 1 98 ? -10.557 -1.026 -13.215 1.00 96.75 98 LYS A C 1
ATOM 800 O O . LYS A 1 98 ? -11.264 -2.029 -13.163 1.00 96.75 98 LYS A O 1
ATOM 805 N N . TYR A 1 99 ? -10.021 -0.578 -14.343 1.00 96.94 99 TYR A N 1
ATOM 806 C CA . TYR A 1 99 ? -10.221 -1.250 -15.618 1.00 96.94 99 TYR A CA 1
ATOM 807 C C . TYR A 1 99 ? -9.569 -2.641 -15.640 1.00 96.94 99 TYR A C 1
ATOM 809 O O . TYR A 1 99 ? -10.222 -3.620 -15.991 1.00 96.94 99 TYR A O 1
ATOM 817 N N . ASN A 1 100 ? -8.307 -2.742 -15.214 1.00 96.69 100 ASN A N 1
ATOM 818 C CA . ASN A 1 100 ? -7.509 -3.960 -15.371 1.00 96.69 100 ASN A CA 1
ATOM 819 C C . ASN A 1 100 ? -7.790 -5.052 -14.327 1.00 96.69 100 ASN A C 1
ATOM 821 O O . ASN A 1 100 ? -7.840 -6.230 -14.671 1.00 96.69 100 ASN A O 1
ATOM 825 N N . LEU A 1 101 ? -7.980 -4.686 -13.055 1.00 95.44 101 LEU A N 1
ATOM 826 C CA . LEU A 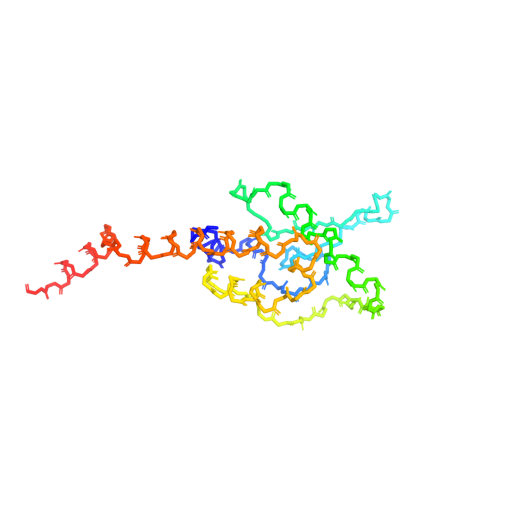1 101 ? -8.318 -5.640 -11.988 1.00 95.44 101 LEU A CA 1
ATOM 827 C C . LEU A 1 101 ? -9.820 -5.949 -11.929 1.00 95.44 101 LEU A C 1
ATOM 829 O O . LEU A 1 101 ? -10.222 -6.936 -11.316 1.00 95.44 101 LEU A O 1
ATOM 833 N N . GLY A 1 102 ? -10.643 -5.113 -12.561 1.00 96.94 102 GLY A N 1
ATOM 834 C CA . GLY A 1 102 ? -12.094 -5.221 -12.559 1.00 96.94 102 GLY A CA 1
ATOM 835 C C . GLY A 1 102 ? -12.745 -4.219 -11.608 1.00 96.94 102 GLY A C 1
ATOM 836 O O . GLY A 1 102 ? -12.499 -4.199 -10.399 1.00 96.94 102 GLY A O 1
ATOM 837 N N . GLN A 1 103 ? -13.643 -3.410 -12.170 1.00 97.44 103 GLN A N 1
ATOM 838 C CA . GLN A 1 103 ? -14.333 -2.337 -11.459 1.00 97.44 103 GLN A CA 1
ATOM 839 C C . GLN A 1 103 ? -15.139 -2.863 -10.265 1.00 97.44 103 GLN A C 1
ATOM 841 O O . GLN A 1 103 ? -15.119 -2.267 -9.189 1.00 97.44 103 GLN A O 1
ATOM 846 N N . GLU A 1 104 ? -15.837 -3.984 -10.450 1.00 98.00 104 GLU A N 1
ATOM 847 C CA . GLU A 1 104 ? -16.646 -4.617 -9.407 1.00 98.00 104 GLU A CA 1
ATOM 848 C C . GLU A 1 104 ? -15.781 -5.138 -8.253 1.00 98.00 104 GLU A C 1
ATOM 850 O O . GLU A 1 104 ? -16.120 -4.928 -7.086 1.00 98.00 104 GLU A O 1
ATOM 855 N N . LEU A 1 105 ? -14.628 -5.742 -8.569 1.00 97.69 105 LEU A N 1
ATOM 856 C CA . LEU A 1 105 ? -13.674 -6.229 -7.574 1.00 97.69 105 LEU A CA 1
ATOM 857 C C . LEU A 1 105 ? -13.148 -5.076 -6.715 1.00 97.69 105 LEU A C 1
ATOM 859 O O . LEU A 1 105 ? -13.190 -5.157 -5.487 1.00 97.69 105 LEU A O 1
ATOM 863 N N . ILE A 1 106 ? -12.684 -3.994 -7.348 1.00 97.94 106 ILE A N 1
ATOM 864 C CA . ILE A 1 106 ? -12.146 -2.832 -6.631 1.00 97.94 106 ILE A CA 1
ATOM 865 C C . ILE A 1 106 ? -13.225 -2.144 -5.795 1.00 97.94 106 ILE A C 1
ATOM 867 O O . ILE A 1 106 ? -12.978 -1.858 -4.624 1.00 97.94 106 ILE A O 1
ATOM 871 N N . ASN A 1 107 ? -14.428 -1.939 -6.336 1.00 98.06 107 ASN A N 1
ATOM 872 C CA . ASN A 1 107 ? -15.525 -1.320 -5.586 1.00 98.06 107 ASN A CA 1
ATOM 873 C C . ASN A 1 107 ? -15.921 -2.162 -4.369 1.00 98.06 107 ASN A C 1
ATOM 875 O O . ASN A 1 107 ? -16.081 -1.633 -3.271 1.00 98.06 107 ASN A O 1
ATOM 879 N N . THR A 1 108 ? -16.028 -3.480 -4.544 1.00 98.31 108 THR A N 1
ATOM 880 C CA . THR A 1 108 ? -16.327 -4.403 -3.443 1.00 98.31 108 THR A CA 1
ATOM 881 C C . THR A 1 108 ? -15.225 -4.370 -2.389 1.00 98.31 108 THR A C 1
ATOM 883 O O . THR A 1 108 ? -15.517 -4.280 -1.198 1.00 98.31 108 THR A O 1
ATOM 886 N N . TYR A 1 109 ? -13.955 -4.377 -2.805 1.00 98.12 109 TYR A N 1
ATOM 887 C CA . TYR A 1 109 ? -12.820 -4.271 -1.892 1.00 98.12 109 TYR A CA 1
ATOM 888 C C . TYR A 1 109 ? -12.839 -2.958 -1.097 1.00 98.12 109 TYR A C 1
ATOM 890 O O . TYR A 1 109 ? -12.685 -2.985 0.124 1.00 98.12 109 TYR A O 1
ATOM 898 N N . ILE A 1 110 ? -13.074 -1.821 -1.761 1.00 98.38 110 ILE A N 1
ATOM 899 C CA . ILE A 1 110 ? -13.184 -0.507 -1.115 1.00 98.38 110 ILE A CA 1
ATOM 900 C C . ILE A 1 110 ? -14.325 -0.503 -0.095 1.00 98.38 110 ILE A C 1
ATOM 902 O O . ILE A 1 110 ? -14.106 -0.106 1.047 1.00 98.38 110 ILE A O 1
ATOM 906 N N . ASN A 1 111 ? -15.508 -1.004 -0.461 1.00 98.44 111 ASN A N 1
ATOM 907 C CA . ASN A 1 111 ? -16.658 -1.078 0.443 1.00 98.44 111 ASN A CA 1
ATOM 908 C C . ASN A 1 111 ? -16.351 -1.917 1.690 1.00 98.44 111 ASN A C 1
ATOM 910 O O . ASN A 1 111 ? -16.578 -1.460 2.808 1.00 98.44 111 ASN A O 1
ATOM 914 N N . LEU A 1 112 ? -15.763 -3.105 1.516 1.00 98.31 112 LEU A N 1
ATOM 915 C CA . LEU A 1 112 ? -15.360 -3.963 2.635 1.00 98.31 112 LEU A CA 1
ATOM 916 C C . LEU A 1 112 ? -14.348 -3.271 3.558 1.00 98.31 112 LEU A C 1
ATOM 918 O O . LEU A 1 112 ? -14.427 -3.403 4.777 1.00 98.31 112 LEU A O 1
ATOM 922 N N . LYS A 1 113 ? -13.393 -2.524 2.994 1.00 98.31 113 LYS A N 1
ATOM 923 C CA . LYS A 1 113 ? -12.394 -1.796 3.784 1.00 98.31 113 LYS A CA 1
ATOM 924 C C . LYS A 1 113 ? -12.940 -0.536 4.447 1.00 98.31 113 LYS A C 1
ATOM 926 O O . LYS A 1 113 ? -12.460 -0.200 5.523 1.00 98.31 113 LYS A O 1
ATOM 931 N N . ASN A 1 114 ? -13.946 0.119 3.876 1.00 98.38 114 ASN A N 1
ATOM 932 C CA . ASN A 1 114 ? -14.653 1.208 4.550 1.00 98.38 114 ASN A CA 1
ATOM 933 C C . ASN A 1 114 ? -15.429 0.698 5.768 1.00 98.38 114 ASN A C 1
ATOM 935 O O . ASN A 1 114 ? -15.338 1.316 6.820 1.00 98.38 114 ASN A O 1
ATOM 939 N N . ILE A 1 115 ? -16.075 -0.470 5.672 1.00 98.31 115 ILE A N 1
ATOM 940 C CA . ILE A 1 115 ? -16.718 -1.114 6.830 1.00 98.31 115 ILE A CA 1
ATOM 941 C C . ILE A 1 115 ? -15.680 -1.434 7.924 1.00 98.31 115 ILE A C 1
ATOM 943 O O . ILE A 1 115 ? -15.919 -1.132 9.087 1.00 98.31 115 ILE A O 1
ATOM 947 N N . GLU A 1 116 ? -14.498 -1.966 7.567 1.00 97.94 116 GLU A N 1
ATOM 948 C CA . GLU A 1 116 ? -13.388 -2.188 8.523 1.00 97.94 116 GLU A CA 1
ATOM 949 C C . GLU A 1 116 ? -12.963 -0.882 9.224 1.00 97.94 116 GLU A C 1
ATOM 951 O O . GLU A 1 116 ? -12.681 -0.882 10.423 1.00 97.94 116 GLU A O 1
ATOM 956 N N . ILE A 1 117 ? -12.900 0.231 8.483 1.00 98.00 117 ILE A N 1
ATOM 957 C CA . ILE A 1 117 ? -12.560 1.549 9.036 1.00 98.00 117 ILE A CA 1
ATOM 958 C C . ILE A 1 117 ? -13.648 2.023 9.999 1.00 98.00 117 ILE A C 1
ATOM 960 O O . ILE A 1 117 ? -13.319 2.400 11.119 1.00 98.00 117 ILE A O 1
ATOM 964 N N . GLU A 1 118 ? -14.915 1.987 9.587 1.00 97.81 118 GLU A N 1
ATOM 965 C CA . GLU A 1 118 ? -16.052 2.409 10.411 1.00 97.81 118 GLU A CA 1
ATOM 966 C C . GLU A 1 118 ? -16.130 1.598 11.708 1.00 97.81 118 GLU A C 1
ATOM 968 O O . GLU A 1 118 ? -16.280 2.160 12.794 1.00 97.81 118 GLU A O 1
ATOM 973 N N . GLU A 1 119 ? -15.951 0.278 11.614 1.00 97.25 119 GLU A N 1
ATOM 974 C CA . GLU A 1 119 ? -15.921 -0.600 12.778 1.00 97.25 119 GLU A CA 1
ATOM 975 C C . GLU A 1 119 ? -14.777 -0.219 13.723 1.00 97.25 119 GLU A C 1
ATOM 977 O O . GLU A 1 119 ? -15.017 -0.080 14.922 1.00 97.25 119 GLU A O 1
ATOM 982 N N . TYR A 1 120 ? -13.566 0.013 13.205 1.00 96.31 120 TYR A N 1
ATOM 983 C CA . TYR A 1 120 ? -12.415 0.443 14.003 1.00 96.31 120 TYR A CA 1
ATOM 984 C C . TYR A 1 120 ? -12.624 1.814 14.660 1.00 96.31 120 TYR A C 1
ATOM 986 O O . TYR A 1 120 ? -12.336 1.966 15.846 1.00 96.31 120 TYR A O 1
ATOM 994 N N . GLU A 1 121 ? -13.120 2.801 13.913 1.00 95.19 121 GLU A N 1
ATOM 995 C CA . GLU A 1 121 ? -13.343 4.173 14.392 1.00 95.19 121 GLU A CA 1
ATOM 996 C C . GLU A 1 121 ? -14.465 4.249 15.440 1.00 95.19 121 GLU A C 1
ATOM 998 O O . GLU A 1 121 ? -14.451 5.138 16.288 1.00 95.19 121 GLU A O 1
ATOM 1003 N N . SER A 1 122 ? -15.404 3.297 15.435 1.00 96.12 122 SER A N 1
ATOM 1004 C CA . SER A 1 122 ? -16.453 3.192 16.459 1.00 96.12 122 SER A CA 1
ATOM 1005 C C . SER A 1 122 ? -15.964 2.637 17.808 1.00 96.12 122 SER A C 1
ATOM 1007 O O . SER A 1 122 ? -16.674 2.734 18.813 1.00 96.12 122 SER A O 1
ATOM 1009 N N . GLN A 1 123 ? -14.763 2.046 17.861 1.00 96.00 123 GLN A N 1
ATOM 1010 C CA . GLN A 1 123 ? -14.232 1.441 19.082 1.00 96.00 123 GLN A CA 1
ATOM 1011 C C . GLN A 1 123 ? -13.660 2.494 20.031 1.00 96.00 123 GLN A C 1
ATOM 1013 O O . GLN A 1 123 ? -12.786 3.268 19.661 1.00 96.00 123 GLN A O 1
ATOM 1018 N N . ILE A 1 124 ? -14.039 2.416 21.310 1.00 93.69 124 ILE A N 1
ATOM 1019 C CA . ILE A 1 124 ? -13.313 3.099 22.389 1.00 93.69 124 ILE A CA 1
ATOM 1020 C C . ILE A 1 124 ? -12.218 2.158 22.890 1.00 93.69 124 ILE A C 1
ATOM 1022 O O . ILE A 1 124 ? -12.479 1.215 23.649 1.00 93.69 124 ILE A O 1
ATOM 1026 N N . THR A 1 125 ? -10.984 2.414 22.476 1.00 93.94 125 THR A N 1
ATOM 1027 C CA . THR A 1 125 ? -9.829 1.572 22.777 1.00 93.94 125 THR A CA 1
ATOM 1028 C C . THR A 1 125 ? -9.430 1.636 24.250 1.00 93.94 125 THR A C 1
ATOM 1030 O O . THR A 1 125 ? -9.681 2.602 24.975 1.00 93.94 125 THR A O 1
ATOM 1033 N N . LYS A 1 126 ? -8.734 0.593 24.716 1.00 94.44 126 LYS A N 1
ATOM 1034 C CA . LYS A 1 126 ? -8.160 0.573 26.068 1.00 94.44 126 LYS A CA 1
ATOM 1035 C C . LYS A 1 126 ? -7.189 1.739 26.298 1.00 94.44 126 LYS A C 1
ATOM 1037 O O . LYS A 1 126 ? -7.202 2.308 27.382 1.00 94.44 126 LYS A O 1
ATOM 1042 N N . TRP A 1 127 ? -6.403 2.111 25.283 1.00 93.38 127 TRP A N 1
ATOM 1043 C CA . TRP A 1 127 ? -5.494 3.257 25.360 1.00 93.38 127 TRP A CA 1
ATOM 1044 C C . TRP A 1 127 ? -6.260 4.564 25.597 1.00 93.38 127 TRP A C 1
ATOM 1046 O O . TRP A 1 127 ? -5.903 5.302 26.507 1.00 93.38 127 TRP A O 1
ATOM 1056 N N . GLU A 1 128 ? -7.354 4.811 24.868 1.00 93.06 128 GLU A N 1
ATOM 1057 C CA . GLU A 1 128 ? -8.195 6.002 25.076 1.00 93.06 128 GLU A CA 1
ATOM 1058 C C . GLU A 1 128 ? -8.805 6.023 26.477 1.00 93.06 128 GLU A C 1
ATOM 1060 O O . GLU A 1 128 ? -8.758 7.047 27.155 1.00 93.06 128 GLU A O 1
ATOM 1065 N N . ARG A 1 129 ? -9.322 4.885 26.956 1.00 92.56 129 ARG A N 1
ATOM 1066 C CA . ARG A 1 129 ? -9.843 4.779 28.327 1.00 92.56 129 ARG A CA 1
ATOM 1067 C C . ARG A 1 129 ? -8.763 5.088 29.357 1.00 92.56 129 ARG A C 1
ATOM 1069 O O . ARG A 1 129 ? -8.988 5.892 30.249 1.00 92.56 129 ARG A O 1
ATOM 1076 N N . GLU A 1 130 ? -7.594 4.469 29.249 1.00 93.19 130 GLU A N 1
ATOM 1077 C CA . GLU A 1 130 ? -6.503 4.677 30.203 1.00 93.19 130 GLU A CA 1
ATOM 1078 C C . GLU A 1 130 ? -5.938 6.096 30.159 1.00 93.19 130 GLU A C 1
ATOM 1080 O O . GLU A 1 130 ? -5.566 6.618 31.207 1.00 93.19 130 GLU A O 1
ATOM 1085 N N . TYR A 1 131 ? -5.881 6.715 28.981 1.00 91.88 131 TYR A N 1
ATOM 1086 C CA . TYR A 1 131 ? -5.342 8.057 28.797 1.00 91.88 131 TYR A CA 1
ATOM 1087 C C . TYR A 1 131 ? -6.335 9.134 29.249 1.00 91.88 131 TYR A C 1
ATOM 1089 O O . TYR A 1 131 ? -5.983 9.993 30.053 1.00 91.88 131 TYR A O 1
ATOM 1097 N N . TYR A 1 132 ? -7.589 9.064 28.793 1.00 90.81 132 TYR A N 1
ATOM 1098 C CA . TYR A 1 132 ? -8.589 10.101 29.050 1.00 90.81 132 TYR A CA 1
ATOM 1099 C C . TYR A 1 132 ? -9.363 9.906 30.362 1.00 90.81 132 TYR A C 1
ATOM 1101 O O . TYR A 1 132 ? -9.708 10.901 30.990 1.00 90.81 132 TYR A O 1
ATOM 1109 N N . LEU A 1 133 ? -9.606 8.671 30.835 1.00 85.62 133 LEU A N 1
ATOM 1110 C CA . LEU A 1 133 ? -10.312 8.461 32.115 1.00 85.62 133 LEU A CA 1
ATOM 1111 C C . LEU A 1 133 ? -9.400 8.640 33.338 1.00 85.62 133 LEU A C 1
ATOM 1113 O O . LEU A 1 133 ? -9.897 8.978 34.407 1.00 85.62 133 LEU A O 1
ATOM 1117 N N . LYS A 1 134 ? -8.075 8.446 33.215 1.00 68.44 134 LYS A N 1
ATOM 1118 C CA . LYS A 1 134 ? -7.125 8.766 34.303 1.00 68.44 134 LYS A CA 1
ATOM 1119 C C . LYS A 1 134 ? -6.781 10.251 34.384 1.00 68.44 134 LYS A C 1
ATOM 1121 O O . LYS A 1 134 ? -6.311 10.690 35.428 1.00 68.44 134 LYS A O 1
ATOM 1126 N N . ALA A 1 135 ? -7.000 11.009 33.310 1.00 62.25 135 ALA A N 1
ATOM 1127 C CA . ALA A 1 135 ? -6.690 12.436 33.247 1.00 62.25 135 ALA A CA 1
ATOM 1128 C C . ALA A 1 135 ? -7.627 13.323 34.094 1.00 62.25 135 ALA A C 1
ATOM 1130 O O . ALA A 1 135 ? -7.439 14.534 34.105 1.00 62.25 135 ALA A O 1
ATOM 1131 N N . GLY A 1 136 ? -8.565 12.730 34.842 1.00 56.38 136 GLY A N 1
ATOM 1132 C CA . GLY A 1 136 ? -9.438 13.437 35.773 1.00 56.38 136 GLY A CA 1
ATOM 1133 C C . GLY A 1 136 ? -10.575 14.156 35.056 1.00 56.38 136 GLY A C 1
ATOM 1134 O O . GLY A 1 136 ? -10.396 15.239 34.506 1.00 56.38 136 GLY A O 1
ATOM 1135 N N . TRP A 1 137 ? -11.751 13.540 35.111 1.00 49.88 137 TRP A N 1
ATOM 1136 C CA . TRP A 1 137 ? -12.985 14.284 35.336 1.00 49.88 137 TRP A CA 1
ATOM 1137 C C . TRP A 1 137 ? -13.245 14.282 36.840 1.00 49.88 137 TRP A C 1
ATOM 1139 O O . TRP A 1 137 ? -12.988 13.219 37.457 1.00 49.88 137 TRP A O 1
#

Secondary structure (DSSP, 8-state):
-TGGGGGGGSTTS--EEEEESSTTEEEE--TTHHHH---EE-S--TTS-HHHHHHHHHHHHHHHHHTT--PPBT----PPPSSHHHHHHHHHH-HHHHHHH-HHHHHHHHHHHHHHHHHHHT---HHHHHHHHHT--

Mean predicted aligned error: 4.16 Å

Sequence (137 aa):
TVNSYKRFKELVTPNIMGIGTERHYIVRIPNSYRDSHYIEFRLADPLSNPYLLLASMIYAGIDGIERNLTPNLNEYYGNLPQTLKESLQKLDSDNYMKYNLGQELINTYINLKNIEIEEYESQITKWEREYYLKAGW

Solvent-accessible surface area (backbone atoms only — not comparable to full-atom values): 8103 Å² total; per-residue (Å²): 101,74,68,60,46,59,46,72,76,42,92,81,48,37,68,42,39,32,36,26,70,51,77,47,23,25,32,23,44,51,94,59,28,90,82,67,74,52,73,44,76,56,66,74,57,95,86,54,58,68,67,60,52,52,51,52,53,51,52,54,51,48,53,33,58,78,67,67,62,79,88,56,76,71,42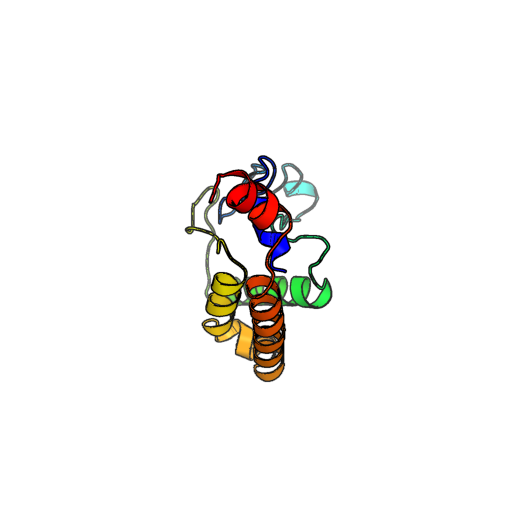,79,78,55,82,64,68,78,43,54,68,53,43,45,53,52,56,71,70,32,62,68,56,28,65,74,74,30,53,68,56,51,52,52,51,46,53,56,51,49,50,55,47,54,57,55,72,70,54,84,47,71,67,55,49,58,55,60,65,70,66,62,126